Protein AF-D1JEM8-F1 (afdb_monomer_lite)

pLDDT: mean 77.02, std 13.01, range [34.75, 90.19]

Radius of gyration: 20.11 Å; chains: 1; bounding box: 44×54×46 Å

Secondary structure (DSSP, 8-state):
-HHHHHHHHHHHHHHHHHHHHHHHHHHHHHHHHHHHHHHHHH---S-HHHHHHHHHHHHHHHHHHHHHHHTTS--TTHHHHHHHHHHHHHHHHHHHHHHHHHHHHHHHHS-HHHHTTSHHHHHHHHHHHHHHHHHHHHHHGGGS--

Structure (mmCIF, N/CA/C/O backbone):
data_AF-D1JEM8-F1
#
_entry.id   AF-D1JEM8-F1
#
loop_
_atom_site.group_PDB
_atom_site.id
_atom_site.type_symbol
_atom_site.label_atom_id
_atom_site.label_alt_id
_atom_site.label_comp_id
_atom_site.label_asym_id
_atom_site.label_entity_id
_atom_site.label_seq_id
_atom_site.pdbx_PDB_ins_code
_atom_site.Cartn_x
_atom_site.Cartn_y
_atom_site.Cartn_z
_atom_site.occupancy
_atom_site.B_iso_or_equiv
_atom_site.auth_seq_id
_atom_site.auth_comp_id
_atom_site.auth_asym_id
_atom_site.auth_atom_id
_atom_site.pdbx_PDB_model_num
ATOM 1 N N . MET A 1 1 ? -5.626 -35.124 28.563 1.00 51.53 1 MET A N 1
ATOM 2 C CA . MET A 1 1 ? -4.779 -34.719 27.410 1.00 51.53 1 MET A CA 1
ATOM 3 C C . MET A 1 1 ? -5.445 -33.718 26.438 1.00 51.53 1 MET A C 1
ATOM 5 O O . MET A 1 1 ? -4.749 -33.149 25.610 1.00 51.53 1 MET A O 1
ATOM 9 N N . SER A 1 2 ? -6.752 -33.417 26.554 1.00 58.28 2 SER A N 1
ATOM 10 C CA . SER A 1 2 ? -7.506 -32.671 25.521 1.00 58.28 2 SER A CA 1
ATOM 11 C C . SER A 1 2 ? -7.425 -31.130 25.572 1.00 58.28 2 SER A C 1
ATOM 13 O O . SER A 1 2 ? -7.677 -30.473 24.565 1.00 58.28 2 SER A O 1
ATOM 15 N N . ILE A 1 3 ? -7.069 -30.526 26.712 1.00 59.12 3 ILE A N 1
ATOM 16 C CA . ILE A 1 3 ? -7.112 -29.059 26.890 1.00 59.12 3 ILE A CA 1
ATOM 17 C C . ILE A 1 3 ? -5.877 -28.380 26.268 1.00 59.12 3 ILE A C 1
ATOM 19 O O . ILE A 1 3 ? -6.017 -27.397 25.546 1.00 59.12 3 ILE A O 1
ATOM 23 N N . LYS A 1 4 ? -4.674 -28.956 26.433 1.00 50.69 4 LYS A N 1
ATOM 24 C CA . LYS A 1 4 ? -3.439 -28.433 25.812 1.00 50.69 4 LYS A CA 1
ATOM 25 C C . LYS A 1 4 ? -3.491 -28.447 24.278 1.00 50.69 4 LYS A C 1
ATOM 27 O O . LYS A 1 4 ? -2.994 -27.515 23.658 1.00 50.69 4 LYS A O 1
ATOM 32 N N . ALA A 1 5 ? -4.119 -29.454 23.666 1.00 60.22 5 ALA A N 1
ATOM 33 C CA . ALA A 1 5 ? -4.293 -29.515 22.212 1.00 60.22 5 ALA A CA 1
ATOM 34 C C . ALA A 1 5 ? -5.269 -28.440 21.697 1.00 60.22 5 ALA A C 1
ATOM 36 O O . ALA A 1 5 ? -5.022 -27.827 20.660 1.00 60.22 5 ALA A O 1
ATOM 37 N N . LYS A 1 6 ? -6.338 -28.155 22.455 1.00 52.16 6 LYS A N 1
ATOM 38 C CA . LYS A 1 6 ? -7.334 -27.131 22.105 1.00 52.16 6 LYS A CA 1
ATOM 39 C C . LYS A 1 6 ? -6.765 -25.708 22.211 1.00 52.16 6 LYS A C 1
ATOM 41 O O . LYS A 1 6 ? -6.999 -24.904 21.314 1.00 52.16 6 LYS A O 1
ATOM 46 N N . ILE A 1 7 ? -5.957 -25.436 23.242 1.00 60.06 7 ILE A N 1
ATOM 47 C CA . ILE A 1 7 ? -5.259 -24.149 23.432 1.00 60.06 7 ILE A CA 1
ATOM 48 C C . ILE A 1 7 ? -4.144 -23.974 22.384 1.00 60.06 7 ILE A C 1
ATOM 50 O O . ILE A 1 7 ? -4.042 -22.930 21.749 1.00 60.06 7 ILE A O 1
ATOM 54 N N . LYS A 1 8 ? -3.356 -25.021 22.098 1.00 58.22 8 LYS A N 1
ATOM 55 C CA . LYS A 1 8 ? -2.326 -24.974 21.041 1.00 58.22 8 LYS A CA 1
ATOM 56 C C . LYS A 1 8 ? -2.934 -24.749 19.646 1.00 58.22 8 LYS A C 1
ATOM 58 O O . LYS A 1 8 ? -2.338 -24.067 18.815 1.00 58.22 8 LYS A O 1
ATOM 63 N N . GLY A 1 9 ? -4.138 -25.273 19.403 1.00 62.06 9 GLY A N 1
ATOM 64 C CA . GLY A 1 9 ? -4.897 -25.044 18.172 1.00 62.06 9 GLY A CA 1
ATOM 65 C C . GLY A 1 9 ? -5.435 -23.614 18.019 1.00 62.06 9 GLY A C 1
ATOM 66 O O . GLY A 1 9 ? -5.420 -23.087 16.905 1.00 62.06 9 GLY A O 1
ATOM 67 N N . SER A 1 10 ? -5.882 -22.963 19.104 1.00 62.25 10 SER A N 1
ATOM 68 C CA . SER A 1 10 ? -6.341 -21.563 19.050 1.00 62.25 10 SER A CA 1
ATOM 69 C C . SER A 1 10 ? -5.185 -20.590 18.841 1.00 62.25 10 SER A C 1
ATOM 71 O O . SER A 1 10 ? -5.304 -19.677 18.022 1.00 62.25 10 SER A O 1
ATOM 73 N N . GLU A 1 11 ? -4.053 -20.834 19.502 1.00 67.50 11 GLU A N 1
ATOM 74 C CA . GLU A 1 11 ? -2.827 -20.058 19.307 1.00 67.50 11 GLU A CA 1
ATOM 75 C C . GLU A 1 11 ? -2.345 -20.171 17.856 1.00 67.50 11 GLU A C 1
ATOM 77 O O . GLU A 1 11 ? -2.147 -19.154 17.198 1.00 67.50 11 GLU A O 1
ATOM 82 N N . CYS A 1 12 ? -2.272 -21.383 17.291 1.00 67.75 12 CYS A N 1
ATOM 83 C CA . CYS A 1 12 ? -1.838 -21.587 15.902 1.00 67.75 12 CYS A CA 1
ATOM 84 C C . CYS A 1 12 ? -2.703 -20.811 14.886 1.00 67.75 12 CYS A C 1
ATOM 86 O O . CYS A 1 12 ? -2.173 -20.156 13.987 1.00 67.75 12 CYS A O 1
ATOM 88 N N . LYS A 1 13 ? -4.031 -20.782 15.074 1.00 77.50 13 LYS A N 1
ATOM 89 C CA . LYS A 1 13 ? -4.937 -19.965 14.242 1.00 77.50 13 LYS A CA 1
ATOM 90 C C . LYS A 1 13 ? -4.697 -18.462 14.420 1.00 77.50 13 LYS A C 1
ATOM 92 O O . LYS A 1 13 ? -4.784 -17.716 13.445 1.00 77.50 13 LYS A O 1
ATOM 97 N N . ARG A 1 14 ? -4.397 -17.998 15.638 1.00 75.56 14 ARG A N 1
ATOM 98 C CA . ARG A 1 14 ? -4.078 -16.585 15.925 1.00 75.56 14 ARG A CA 1
ATOM 99 C C . ARG A 1 14 ? -2.748 -16.179 15.277 1.00 75.56 14 ARG A C 1
ATOM 101 O O . ARG A 1 14 ? -2.677 -15.117 14.655 1.00 75.56 14 ARG A O 1
ATOM 108 N N . TYR A 1 15 ? -1.734 -17.043 15.342 1.00 76.69 15 TYR A N 1
ATOM 109 C CA . TYR A 1 15 ? -0.454 -16.857 14.653 1.00 76.69 15 TYR A CA 1
A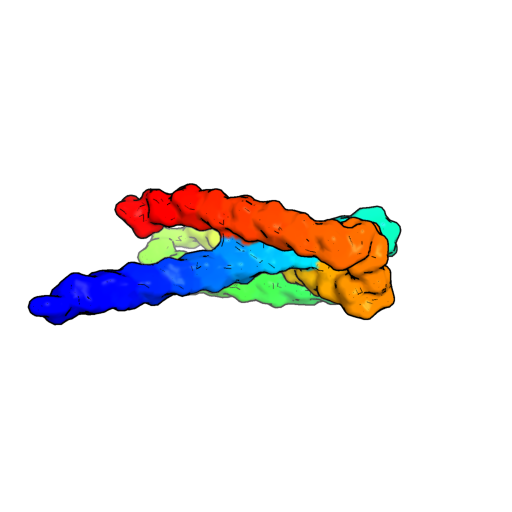TOM 110 C C . TYR A 1 15 ? -0.622 -16.818 13.132 1.00 76.69 15 TYR A C 1
ATOM 112 O O . TYR A 1 15 ? -0.150 -15.870 12.512 1.00 76.69 15 TYR A O 1
ATOM 120 N N . GLN A 1 16 ? -1.361 -17.759 12.534 1.00 81.62 16 GLN A N 1
ATOM 121 C CA . GLN A 1 16 ? -1.626 -17.754 11.088 1.00 81.62 16 GLN A CA 1
ATOM 122 C C . GLN A 1 16 ? -2.319 -16.468 10.628 1.00 81.62 16 GLN A C 1
ATOM 124 O O . GLN A 1 16 ? -1.877 -15.848 9.666 1.00 81.62 16 GLN A O 1
ATOM 129 N N . LYS A 1 17 ? -3.356 -16.015 11.345 1.00 80.69 17 LYS A N 1
ATOM 130 C CA . LYS A 1 17 ? -4.034 -14.744 11.036 1.00 80.69 17 LYS A CA 1
ATOM 131 C C . LYS A 1 17 ? -3.080 -13.552 11.091 1.00 80.69 17 LYS A C 1
ATOM 133 O O . LYS A 1 17 ? -3.151 -12.672 10.244 1.00 80.69 17 LYS A O 1
ATOM 138 N N . THR A 1 18 ? -2.180 -13.541 12.071 1.00 81.06 18 THR A N 1
ATOM 139 C CA . THR A 1 18 ? -1.195 -12.462 12.237 1.00 81.06 18 THR A CA 1
ATOM 140 C C . THR A 1 18 ? -0.153 -12.480 11.127 1.00 81.06 18 THR A C 1
ATOM 142 O O . THR A 1 18 ? 0.193 -11.425 10.607 1.00 81.06 18 THR A O 1
ATOM 145 N N . LEU A 1 19 ? 0.313 -13.667 10.730 1.00 83.56 19 LEU A N 1
ATOM 146 C CA . LEU A 1 19 ? 1.242 -13.821 9.614 1.00 83.56 19 LEU A CA 1
ATOM 147 C C . LEU A 1 19 ? 0.607 -13.362 8.302 1.00 83.56 19 LEU A C 1
ATOM 149 O O . LEU A 1 19 ? 1.202 -12.544 7.613 1.00 83.56 19 LEU A O 1
ATOM 153 N N . ILE A 1 20 ? -0.620 -13.799 8.002 1.00 86.12 20 ILE A N 1
ATOM 154 C CA . ILE A 1 20 ? -1.347 -13.372 6.796 1.00 86.12 20 ILE A CA 1
ATOM 155 C C . ILE A 1 20 ? -1.534 -11.850 6.788 1.00 86.12 20 ILE A C 1
ATOM 157 O O . ILE A 1 20 ? -1.296 -11.213 5.764 1.00 86.12 20 ILE A O 1
ATOM 161 N N . LEU A 1 21 ? -1.907 -11.257 7.927 1.00 84.25 21 LEU A N 1
ATOM 162 C CA . LEU A 1 21 ? -2.067 -9.808 8.051 1.00 84.25 21 LEU A CA 1
ATOM 163 C C . LEU A 1 21 ? -0.739 -9.064 7.837 1.00 84.25 21 LEU A C 1
ATOM 165 O O . LEU A 1 21 ? -0.714 -8.061 7.130 1.00 84.25 21 LEU A O 1
ATOM 169 N N . SER A 1 22 ? 0.359 -9.571 8.406 1.00 86.50 22 SER A N 1
ATOM 170 C CA . SER A 1 22 ? 1.702 -9.000 8.236 1.00 86.50 22 SER A CA 1
ATOM 171 C C . SER A 1 22 ? 2.150 -9.053 6.783 1.00 86.50 22 SER A C 1
ATOM 173 O O . SER A 1 22 ? 2.604 -8.058 6.230 1.00 86.50 22 SER A O 1
ATOM 175 N N . THR A 1 23 ? 1.971 -10.205 6.138 1.00 87.25 23 THR A N 1
ATOM 176 C CA . THR A 1 23 ? 2.318 -10.390 4.732 1.00 87.25 23 THR A CA 1
ATOM 177 C C . THR A 1 23 ? 1.489 -9.471 3.838 1.00 87.25 23 THR A C 1
ATOM 17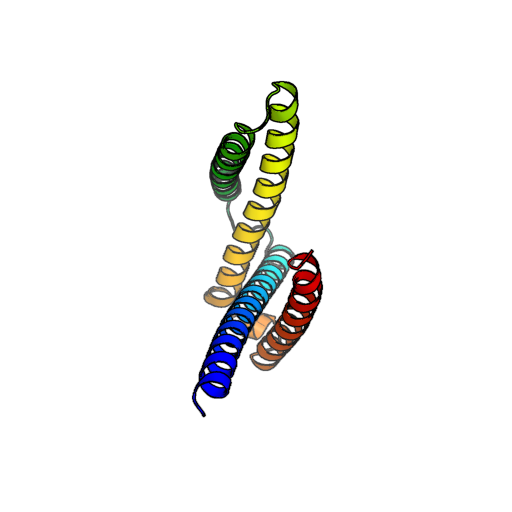9 O O . THR A 1 23 ? 2.053 -8.807 2.974 1.00 87.25 23 THR A O 1
ATOM 182 N N . ALA A 1 24 ? 0.178 -9.358 4.071 1.00 87.62 24 ALA A N 1
ATOM 183 C CA . ALA A 1 24 ? -0.676 -8.435 3.326 1.00 87.62 24 ALA A CA 1
ATOM 184 C C . ALA A 1 24 ? -0.225 -6.972 3.490 1.00 87.62 24 ALA A C 1
ATOM 186 O O . ALA A 1 24 ? -0.145 -6.244 2.502 1.00 87.62 24 ALA A O 1
ATOM 187 N N . LEU A 1 25 ? 0.125 -6.558 4.713 1.00 86.88 25 LEU A N 1
ATOM 188 C CA . LEU A 1 25 ? 0.627 -5.212 4.995 1.00 86.88 25 LEU A CA 1
ATOM 189 C C . LEU A 1 25 ? 1.986 -4.953 4.324 1.00 86.88 25 LEU A C 1
ATOM 191 O O . LEU A 1 25 ? 2.206 -3.873 3.778 1.00 86.88 25 LEU A O 1
ATOM 195 N N . ALA A 1 26 ? 2.864 -5.957 4.309 1.00 88.75 26 ALA A N 1
ATOM 196 C CA . ALA A 1 26 ? 4.168 -5.882 3.665 1.00 88.75 26 ALA A CA 1
ATOM 197 C C . ALA A 1 26 ? 4.033 -5.713 2.149 1.00 88.75 26 ALA A C 1
ATOM 199 O O . ALA A 1 26 ? 4.668 -4.829 1.579 1.00 88.75 26 ALA A O 1
ATOM 200 N N . PHE A 1 27 ? 3.169 -6.503 1.503 1.00 87.88 27 PHE A N 1
ATOM 201 C CA . PHE A 1 27 ? 2.875 -6.336 0.079 1.00 87.88 27 PHE A CA 1
ATOM 202 C C . PHE A 1 27 ? 2.273 -4.964 -0.212 1.00 87.88 27 PHE A C 1
ATOM 204 O O . PHE A 1 27 ? 2.676 -4.310 -1.169 1.00 87.88 27 PHE A O 1
ATOM 211 N N . LEU A 1 28 ? 1.347 -4.500 0.627 1.00 88.38 28 LEU A N 1
ATOM 212 C CA . LEU A 1 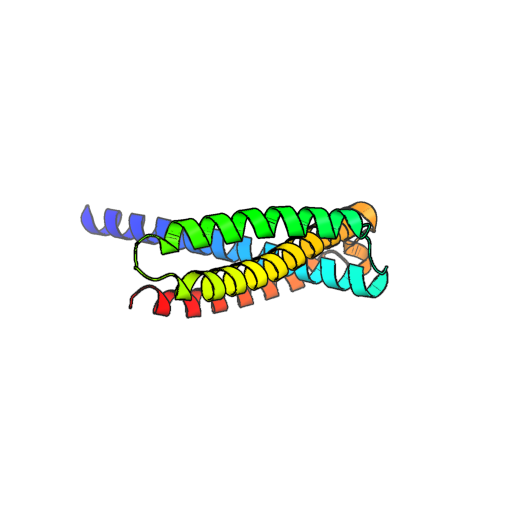28 ? 0.728 -3.189 0.474 1.00 88.38 28 LEU A CA 1
ATOM 213 C C . LEU A 1 28 ? 1.782 -2.071 0.530 1.00 88.38 28 LEU A C 1
ATOM 215 O O . LEU A 1 28 ? 1.834 -1.241 -0.377 1.00 88.38 28 LEU A O 1
ATOM 219 N N . MET A 1 29 ? 2.663 -2.076 1.535 1.00 89.69 29 MET A N 1
ATOM 220 C CA . MET A 1 29 ? 3.765 -1.109 1.635 1.00 89.69 29 MET A CA 1
ATOM 221 C C . MET A 1 29 ? 4.723 -1.191 0.444 1.00 89.69 29 MET A C 1
ATOM 223 O O . MET A 1 29 ? 5.121 -0.155 -0.090 1.00 89.69 29 MET A O 1
ATOM 227 N N . LEU A 1 30 ? 5.048 -2.403 -0.005 1.00 89.56 30 LEU A N 1
ATOM 228 C CA . LEU A 1 30 ? 5.931 -2.629 -1.144 1.00 89.56 30 LEU A CA 1
ATOM 229 C C . LEU A 1 30 ? 5.360 -2.017 -2.436 1.00 89.56 30 LEU A C 1
ATOM 231 O O . LEU A 1 30 ? 6.053 -1.267 -3.120 1.00 89.56 30 LEU A O 1
ATOM 235 N N . TYR A 1 31 ? 4.083 -2.265 -2.745 1.00 88.00 31 TYR A N 1
ATOM 236 C CA . TYR A 1 31 ? 3.438 -1.689 -3.931 1.00 88.00 31 TYR A CA 1
ATOM 237 C C . TYR A 1 31 ? 3.281 -0.169 -3.843 1.00 88.00 31 TYR A C 1
ATOM 239 O O . TYR A 1 31 ? 3.431 0.506 -4.860 1.00 88.00 31 TYR A O 1
ATOM 247 N N . ILE A 1 32 ? 3.038 0.391 -2.651 1.00 89.75 32 ILE A N 1
ATOM 248 C CA . ILE A 1 32 ? 3.053 1.850 -2.459 1.00 89.75 32 ILE A CA 1
ATOM 249 C C . ILE A 1 32 ? 4.442 2.414 -2.775 1.00 89.75 32 ILE A C 1
ATOM 251 O O . ILE A 1 32 ? 4.545 3.410 -3.491 1.00 89.75 32 ILE A O 1
ATOM 255 N N . ALA A 1 33 ? 5.507 1.782 -2.272 1.00 88.56 33 ALA A N 1
ATOM 256 C CA . ALA A 1 33 ? 6.877 2.220 -2.523 1.00 88.56 33 ALA A CA 1
ATOM 257 C C . ALA A 1 33 ? 7.220 2.174 -4.021 1.00 88.56 33 ALA A C 1
ATOM 259 O O . ALA A 1 33 ? 7.781 3.130 -4.556 1.00 88.56 33 ALA A O 1
ATOM 260 N N . PHE A 1 34 ? 6.811 1.119 -4.728 1.00 85.38 34 PHE A N 1
ATOM 261 C CA . PHE A 1 34 ? 6.963 1.043 -6.183 1.00 85.38 34 PHE A CA 1
ATOM 262 C C . PHE A 1 34 ? 6.136 2.090 -6.927 1.00 85.38 34 PHE A C 1
ATOM 264 O O . PHE A 1 34 ? 6.638 2.700 -7.869 1.00 85.38 34 PHE A O 1
ATOM 271 N N . GLY A 1 35 ? 4.911 2.360 -6.478 1.00 84.62 35 GLY A N 1
ATOM 272 C CA . GLY A 1 35 ? 4.086 3.435 -7.023 1.00 84.62 35 GLY A CA 1
ATOM 273 C C . GLY A 1 35 ? 4.724 4.811 -6.884 1.00 84.62 35 GLY A C 1
ATOM 274 O O . GLY A 1 35 ? 4.692 5.599 -7.823 1.00 84.62 35 GLY A O 1
ATOM 275 N N . LEU A 1 36 ? 5.350 5.079 -5.738 1.00 85.06 36 LEU A N 1
ATOM 276 C CA . LEU A 1 36 ? 6.103 6.308 -5.478 1.00 85.06 36 LEU A CA 1
ATOM 277 C C . LEU A 1 36 ? 7.341 6.431 -6.373 1.00 85.06 36 LEU A C 1
ATOM 279 O O . LEU A 1 36 ? 7.601 7.508 -6.907 1.00 85.06 36 LEU A O 1
ATOM 283 N N . ILE A 1 37 ? 8.088 5.339 -6.562 1.00 82.62 37 ILE A N 1
ATOM 284 C CA . ILE A 1 37 ? 9.242 5.309 -7.474 1.00 82.62 37 ILE A CA 1
ATOM 285 C C . ILE A 1 37 ? 8.792 5.605 -8.906 1.00 82.62 37 ILE A C 1
ATOM 287 O O . ILE A 1 37 ? 9.419 6.425 -9.576 1.00 82.62 37 ILE A O 1
ATOM 291 N N . PHE A 1 38 ? 7.689 4.996 -9.349 1.00 80.81 38 PHE A N 1
ATOM 292 C CA . PHE A 1 38 ? 7.105 5.270 -10.660 1.00 80.81 38 PHE A CA 1
ATOM 293 C C . PHE A 1 38 ? 6.713 6.748 -10.796 1.00 80.81 38 PHE A C 1
ATOM 295 O O . PHE A 1 38 ? 7.079 7.397 -11.771 1.00 80.81 38 PHE A O 1
ATOM 302 N N . PHE A 1 39 ? 6.033 7.304 -9.788 1.00 80.06 39 PHE A N 1
ATOM 303 C CA . PHE A 1 39 ? 5.611 8.708 -9.785 1.00 80.06 39 PHE A CA 1
ATOM 304 C C . PHE A 1 39 ? 6.797 9.680 -9.864 1.00 80.06 39 PHE A C 1
ATOM 306 O O . PHE A 1 39 ? 6.715 10.725 -10.506 1.00 80.06 39 PHE A O 1
ATOM 313 N N . SER A 1 40 ? 7.907 9.323 -9.214 1.00 78.19 40 SER A N 1
ATOM 314 C CA . SER A 1 40 ? 9.143 10.109 -9.203 1.00 78.19 40 SER A CA 1
ATOM 315 C C . SER A 1 40 ? 9.901 10.049 -10.536 1.00 78.19 40 SER A C 1
ATOM 317 O O . SER A 1 40 ? 10.505 11.039 -10.941 1.00 78.19 40 SER A O 1
ATOM 319 N N . LYS A 1 41 ? 9.870 8.903 -11.233 1.00 73.94 41 LYS A N 1
ATOM 320 C CA . LYS A 1 41 ? 10.633 8.681 -12.474 1.00 73.94 41 LYS A CA 1
ATOM 321 C C . LYS A 1 41 ? 9.876 9.040 -13.751 1.00 73.94 41 LYS A C 1
ATOM 323 O O . LYS A 1 41 ? 10.430 9.722 -14.605 1.00 73.94 41 LYS A O 1
ATOM 328 N N . GLU A 1 42 ? 8.636 8.582 -13.886 1.00 68.50 42 GLU A N 1
ATOM 329 C CA . GLU A 1 42 ? 7.846 8.705 -15.121 1.00 68.50 42 GLU A CA 1
ATOM 330 C C . GLU A 1 42 ? 6.848 9.879 -15.082 1.00 68.50 42 GLU A C 1
ATOM 332 O O . GLU A 1 42 ? 6.194 10.181 -16.081 1.00 68.50 42 GLU A O 1
ATOM 337 N N . GLY A 1 43 ? 6.695 10.546 -13.932 1.00 67.44 43 GLY A N 1
ATOM 338 C CA . GLY A 1 43 ? 5.633 11.525 -13.704 1.00 67.44 43 GLY A CA 1
ATOM 339 C C . GLY A 1 43 ? 4.298 10.852 -13.377 1.00 67.44 43 GLY A C 1
ATOM 340 O O . GLY A 1 43 ? 4.270 9.776 -12.792 1.00 67.44 43 GLY A O 1
ATOM 341 N N . ASN A 1 44 ? 3.166 11.488 -13.700 1.00 65.19 44 ASN A N 1
ATOM 342 C CA . ASN A 1 44 ? 1.844 11.005 -13.285 1.00 65.19 44 ASN A CA 1
ATOM 343 C C . ASN A 1 44 ? 1.275 9.958 -14.283 1.00 65.19 44 ASN A C 1
ATOM 345 O O . ASN A 1 44 ? 0.780 10.357 -15.340 1.00 65.19 44 ASN A O 1
ATOM 349 N N . PRO A 1 45 ? 1.301 8.634 -13.988 1.00 65.19 45 PRO A N 1
ATOM 350 C CA . PRO A 1 45 ? 0.829 7.583 -14.909 1.00 65.19 45 PRO A CA 1
ATOM 351 C C . PRO A 1 45 ? -0.666 7.600 -15.178 1.00 65.19 45 PRO A C 1
ATOM 353 O O . PRO A 1 45 ? -1.126 6.954 -16.127 1.00 65.19 45 PRO A O 1
ATOM 356 N N . ILE A 1 46 ? -1.421 8.186 -14.251 1.00 68.88 46 ILE A N 1
ATOM 357 C CA . ILE A 1 46 ? -2.867 8.073 -14.185 1.00 68.88 46 ILE A CA 1
ATOM 358 C C . ILE A 1 46 ? -3.433 9.444 -14.550 1.00 68.88 46 ILE A C 1
ATOM 360 O O . ILE A 1 46 ? -3.081 10.439 -13.912 1.00 68.88 46 ILE A O 1
ATOM 364 N N . PRO A 1 47 ? -4.320 9.526 -15.556 1.00 79.50 47 PRO A N 1
ATOM 365 C CA . PRO A 1 47 ? -4.919 10.797 -15.922 1.00 79.50 47 PRO A CA 1
ATOM 366 C C . PRO A 1 47 ? -5.675 11.375 -14.721 1.00 79.50 47 PRO A C 1
ATOM 368 O O . PRO A 1 47 ? -6.460 10.674 -14.079 1.00 79.50 47 PRO A O 1
ATOM 371 N N . GLY A 1 48 ? -5.465 12.663 -14.438 1.00 78.44 48 GLY A N 1
ATOM 372 C CA . GLY A 1 48 ? -6.061 13.368 -13.294 1.00 78.44 48 GLY A CA 1
ATOM 373 C C . GLY A 1 48 ? -7.564 13.117 -13.067 1.00 78.44 48 GLY A C 1
ATOM 374 O O . GLY A 1 48 ? -7.952 12.913 -11.915 1.00 78.44 48 GLY A O 1
ATOM 375 N N . PRO A 1 49 ? -8.413 13.033 -14.113 1.00 86.19 49 PRO A N 1
ATOM 376 C CA . PRO A 1 49 ? -9.830 12.703 -13.952 1.00 86.19 49 PRO A CA 1
ATOM 377 C C . PRO A 1 49 ? -10.092 11.367 -13.241 1.00 86.19 49 PRO A C 1
ATOM 379 O O . PRO A 1 49 ? -11.019 11.276 -12.441 1.00 86.19 49 PRO A O 1
ATOM 382 N N . TYR A 1 50 ? -9.262 10.343 -13.466 1.00 82.69 50 TYR A N 1
ATOM 383 C CA . TYR A 1 50 ? -9.405 9.051 -12.786 1.00 82.69 50 TYR A CA 1
ATOM 384 C C . TYR A 1 50 ? -9.019 9.137 -11.310 1.00 82.69 50 TYR A C 1
ATOM 386 O O . TYR A 1 50 ? -9.670 8.521 -10.471 1.00 82.69 50 TYR A O 1
ATOM 394 N N . ILE A 1 51 ? -8.004 9.937 -10.973 1.00 83.62 51 ILE A N 1
ATOM 395 C CA . ILE A 1 51 ? -7.611 10.182 -9.577 1.00 83.62 51 ILE A CA 1
ATOM 396 C C . ILE A 1 51 ? -8.758 10.871 -8.829 1.00 83.62 51 ILE A C 1
ATOM 398 O O . ILE A 1 51 ? -9.106 10.459 -7.724 1.00 83.62 51 ILE A O 1
ATOM 402 N N . LEU A 1 52 ? -9.391 11.870 -9.454 1.00 85.44 52 LEU A N 1
ATOM 403 C CA . LEU A 1 52 ? -10.553 12.566 -8.895 1.00 85.44 52 LEU A CA 1
ATOM 404 C C . LEU A 1 52 ? -11.778 11.652 -8.762 1.00 85.44 52 LEU A C 1
ATOM 406 O O . LEU A 1 52 ? -12.503 11.752 -7.775 1.00 85.44 52 LEU A O 1
ATOM 410 N N . LEU A 1 53 ? -11.992 10.735 -9.710 1.00 88.06 53 LEU A N 1
ATOM 411 C CA . LEU A 1 53 ? -13.062 9.739 -9.627 1.00 88.06 53 LEU A CA 1
ATOM 412 C C . LEU A 1 53 ? -12.850 8.796 -8.432 1.00 88.06 53 LEU A C 1
ATOM 414 O O . LEU A 1 53 ? -13.761 8.601 -7.628 1.00 88.06 53 LEU A O 1
ATOM 418 N N . ILE A 1 54 ? -11.640 8.245 -8.285 1.00 87.31 54 ILE A N 1
ATOM 419 C CA . ILE A 1 54 ? -11.283 7.378 -7.150 1.00 87.31 54 ILE A CA 1
ATOM 420 C C . ILE A 1 54 ? -11.441 8.155 -5.842 1.00 87.31 54 ILE A C 1
ATOM 422 O O . ILE A 1 54 ? -12.004 7.625 -4.881 1.00 87.31 54 ILE A O 1
ATOM 426 N N . PHE A 1 55 ? -11.008 9.416 -5.819 1.00 87.38 55 PHE A N 1
ATOM 427 C CA . PHE A 1 55 ? -11.191 10.298 -4.675 1.00 87.38 55 PHE A CA 1
ATOM 428 C C . PHE A 1 55 ? -12.657 10.469 -4.295 1.00 87.38 55 PHE A C 1
ATOM 430 O O . PHE A 1 55 ? -13.009 10.250 -3.138 1.00 87.38 55 PHE A O 1
ATOM 437 N N . ALA A 1 56 ? -13.518 10.798 -5.257 1.00 89.38 56 ALA A N 1
ATOM 438 C CA . ALA A 1 56 ? -14.942 10.997 -5.020 1.00 89.38 56 ALA A CA 1
ATOM 439 C C . ALA A 1 56 ? -15.614 9.730 -4.468 1.00 89.38 56 ALA A C 1
ATOM 441 O O . ALA A 1 56 ? -16.362 9.808 -3.495 1.00 89.38 56 ALA A O 1
ATOM 442 N N . ILE A 1 57 ? -15.303 8.558 -5.032 1.00 90.19 57 ILE A N 1
ATOM 443 C CA . ILE A 1 57 ? -15.856 7.276 -4.571 1.00 90.19 57 ILE A CA 1
ATOM 444 C C . ILE A 1 57 ? -15.426 6.991 -3.127 1.00 90.19 57 ILE A C 1
ATOM 446 O O . ILE A 1 57 ? -16.271 6.711 -2.276 1.00 90.19 57 ILE A O 1
ATOM 450 N N . ASN A 1 58 ? -14.127 7.104 -2.827 1.00 87.81 58 ASN A N 1
ATOM 451 C CA . ASN A 1 58 ? -13.618 6.890 -1.470 1.00 87.81 58 ASN A CA 1
ATOM 452 C C . ASN A 1 58 ? -14.215 7.902 -0.491 1.00 87.81 58 ASN A C 1
ATOM 454 O O . ASN A 1 58 ? -14.646 7.529 0.597 1.00 87.81 58 ASN A O 1
ATOM 458 N N . PHE A 1 59 ? -14.290 9.170 -0.888 1.00 86.69 59 PHE A N 1
ATOM 459 C CA . PHE A 1 59 ? -14.864 10.231 -0.076 1.00 86.69 59 PHE A CA 1
ATOM 460 C C . PHE A 1 59 ? -16.317 9.944 0.302 1.00 86.69 59 PHE A C 1
ATOM 462 O O . PHE A 1 59 ? -16.643 9.989 1.486 1.00 86.69 59 PHE A O 1
ATOM 469 N N . ILE A 1 60 ? -17.162 9.557 -0.658 1.00 87.62 60 ILE A N 1
ATOM 470 C CA . ILE A 1 60 ? -18.561 9.196 -0.386 1.00 87.62 60 ILE A CA 1
ATOM 471 C C . ILE A 1 60 ? -18.633 8.007 0.580 1.00 87.62 60 ILE A C 1
ATOM 473 O O . ILE A 1 60 ? -19.366 8.069 1.565 1.00 87.62 60 ILE A O 1
ATOM 477 N N . ILE A 1 61 ? -17.843 6.951 0.357 1.00 86.62 61 ILE A N 1
ATOM 478 C CA . ILE A 1 61 ? -17.838 5.761 1.224 1.00 86.62 61 ILE A CA 1
ATOM 479 C C . ILE A 1 61 ? -17.444 6.129 2.659 1.00 86.62 61 ILE A C 1
ATOM 481 O O . ILE A 1 61 ? -18.133 5.745 3.606 1.00 86.62 61 ILE A O 1
ATOM 485 N N . PHE A 1 62 ? -16.355 6.882 2.840 1.00 82.38 62 PHE A N 1
ATOM 486 C CA . PHE A 1 62 ? -15.875 7.244 4.171 1.00 82.38 62 PHE A CA 1
ATOM 487 C C . PHE A 1 62 ? -16.814 8.211 4.879 1.00 82.38 62 PHE A C 1
ATOM 489 O O . PHE A 1 62 ? -17.084 8.008 6.060 1.00 82.38 62 PHE A O 1
ATOM 496 N N . VAL A 1 63 ? -17.344 9.217 4.183 1.00 82.50 63 VAL A N 1
ATOM 497 C CA . VAL A 1 63 ? -18.317 10.152 4.761 1.00 82.50 63 VAL A CA 1
ATOM 498 C C . VAL A 1 63 ? -19.575 9.408 5.207 1.00 82.50 63 VAL A C 1
ATOM 500 O O . VAL A 1 63 ? -19.960 9.543 6.366 1.00 82.50 63 VAL A O 1
ATOM 503 N N . VAL A 1 64 ? -20.145 8.540 4.363 1.00 82.31 64 VAL A N 1
ATOM 504 C CA . VAL A 1 64 ? -21.332 7.736 4.711 1.00 82.31 64 VAL A CA 1
ATOM 505 C C . VAL A 1 64 ? -21.052 6.801 5.892 1.00 82.31 64 VAL A C 1
ATOM 507 O O . VAL A 1 64 ? -21.875 6.675 6.801 1.00 82.31 64 VAL A O 1
ATOM 510 N N . PHE A 1 65 ? -19.881 6.162 5.930 1.00 78.44 65 PHE A N 1
ATOM 511 C CA . PHE A 1 65 ? -19.512 5.258 7.021 1.00 78.44 65 PHE A CA 1
ATOM 512 C C . PHE A 1 65 ? -19.326 5.991 8.358 1.00 78.44 65 PHE A C 1
ATOM 514 O O . PHE A 1 65 ? -19.791 5.527 9.403 1.00 78.44 65 PHE A O 1
ATOM 521 N N . TYR A 1 66 ? -18.663 7.148 8.334 1.00 72.69 66 TYR A N 1
ATOM 522 C CA . TYR A 1 66 ? -18.444 7.980 9.515 1.00 72.69 66 TYR A CA 1
ATOM 523 C C . TYR A 1 66 ? -19.734 8.642 10.010 1.00 72.69 66 TYR A C 1
ATOM 525 O O . TYR A 1 66 ? -19.948 8.734 11.220 1.00 72.69 66 TYR A O 1
ATOM 533 N N . GLU A 1 67 ? -20.626 9.037 9.104 1.00 70.06 67 GLU A N 1
ATOM 534 C CA . GLU A 1 67 ? -21.960 9.528 9.448 1.00 70.06 67 GLU A CA 1
ATOM 535 C C . GLU A 1 67 ? -22.816 8.415 10.076 1.00 70.06 67 GLU A C 1
ATOM 537 O O . GLU A 1 67 ? -23.430 8.619 11.123 1.00 70.06 67 GLU A O 1
ATOM 542 N N . SER A 1 68 ? -22.783 7.198 9.519 1.00 67.88 68 SER A N 1
ATOM 543 C CA . SER A 1 68 ? -23.522 6.049 10.061 1.00 67.88 68 SER A CA 1
ATOM 544 C C . SER A 1 68 ? -23.058 5.637 11.462 1.00 67.88 68 SER A C 1
ATOM 546 O O . SER A 1 68 ? -23.877 5.155 12.242 1.00 67.88 68 SER A O 1
ATOM 548 N N . ARG A 1 69 ? -21.774 5.818 11.800 1.00 63.50 69 ARG A N 1
ATOM 549 C CA . ARG A 1 69 ? -21.239 5.549 13.149 1.00 63.50 69 ARG A CA 1
ATOM 550 C C . ARG A 1 69 ? -21.446 6.701 14.139 1.00 63.50 69 ARG A C 1
ATOM 552 O O . ARG A 1 69 ? -21.341 6.484 15.341 1.00 63.50 69 ARG A O 1
ATOM 559 N N . GLY A 1 70 ? -21.742 7.909 13.657 1.00 57.72 70 GLY A N 1
ATOM 560 C CA . GLY A 1 70 ? -22.009 9.089 14.488 1.00 57.72 70 GLY A CA 1
ATOM 561 C C . GLY A 1 70 ? -23.428 9.153 15.066 1.00 57.72 70 GLY A C 1
ATOM 562 O O . GLY A 1 70 ? -23.648 9.849 16.053 1.00 57.72 70 GLY A O 1
ATOM 563 N N . LYS A 1 71 ? -24.385 8.393 14.513 1.00 52.28 71 LYS A N 1
ATOM 564 C CA . LYS A 1 71 ? -25.804 8.407 14.933 1.00 52.28 71 LYS A CA 1
ATOM 565 C C . LYS A 1 71 ? -26.065 7.891 16.356 1.00 52.28 71 LYS A C 1
ATOM 567 O O . LYS A 1 71 ? -27.172 8.051 16.855 1.00 52.28 71 LYS A O 1
ATOM 572 N N . GLU A 1 72 ? -25.066 7.316 17.025 1.00 53.53 72 GLU A N 1
ATOM 573 C CA . GLU A 1 72 ? -25.191 6.815 18.401 1.00 53.53 72 GLU A CA 1
ATOM 574 C C . GLU A 1 72 ? -24.877 7.880 19.475 1.00 53.53 72 GLU A C 1
ATOM 576 O O . GLU A 1 72 ? -25.187 7.681 20.649 1.00 53.53 72 GLU A O 1
ATOM 581 N N . LYS A 1 73 ? -24.302 9.041 19.111 1.00 45.88 73 LYS A N 1
ATOM 582 C CA . LYS A 1 73 ? -24.045 10.139 20.062 1.00 45.88 73 LYS A CA 1
ATOM 583 C C . LYS A 1 73 ? -24.530 11.481 19.516 1.00 45.88 73 LYS A C 1
ATOM 585 O O . LYS A 1 73 ? -23.985 12.043 18.578 1.00 45.88 73 LYS A O 1
ATOM 590 N N . SER A 1 74 ? -25.586 11.982 20.150 1.00 46.34 74 SER A N 1
ATOM 591 C CA . SER A 1 74 ? -26.215 13.285 19.931 1.00 46.34 74 SER A CA 1
ATOM 592 C C . SER A 1 74 ? -25.207 14.444 19.888 1.00 46.34 74 SER A C 1
ATOM 594 O O . SER A 1 74 ? -24.611 14.762 20.917 1.00 46.34 74 SER A O 1
ATOM 596 N N . LYS A 1 75 ? -25.056 15.094 18.723 1.00 48.56 75 LYS A N 1
ATOM 597 C CA . LYS A 1 75 ? -25.168 16.556 18.510 1.00 48.56 75 LYS A CA 1
ATOM 598 C C . LYS A 1 75 ? -24.630 16.965 17.136 1.00 48.56 75 LYS A C 1
ATOM 600 O O . LYS A 1 75 ? -23.530 16.622 16.728 1.00 48.56 75 LYS A O 1
ATOM 605 N N . GLU A 1 76 ? -25.388 17.837 16.489 1.00 53.47 76 GLU A N 1
ATOM 606 C CA . GLU A 1 76 ? -25.158 18.526 15.210 1.00 53.47 76 GLU A CA 1
ATOM 607 C C . GLU A 1 76 ? -23.728 19.085 14.990 1.00 53.47 76 GLU A C 1
ATOM 609 O O . GLU A 1 76 ? -23.273 19.203 13.853 1.00 53.47 76 GLU A O 1
ATOM 614 N N . LYS A 1 77 ? -22.980 19.348 16.075 1.00 51.09 77 LYS A N 1
ATOM 615 C CA . LYS A 1 77 ? -21.575 19.803 16.076 1.00 51.09 77 LYS A CA 1
ATOM 616 C C . LYS A 1 77 ? -20.550 18.732 15.670 1.00 51.09 77 LYS A C 1
ATOM 618 O O . LYS A 1 77 ? -19.450 19.092 15.253 1.00 51.09 77 LYS A O 1
ATOM 623 N N . ASP A 1 78 ? -20.887 17.446 15.757 1.00 58.53 78 ASP A N 1
ATOM 624 C CA . ASP A 1 78 ? -19.969 16.349 15.418 1.00 58.53 78 ASP A CA 1
ATOM 625 C C . ASP A 1 78 ? -19.914 16.040 13.913 1.00 58.53 78 ASP A C 1
ATOM 627 O O . ASP A 1 78 ? -18.952 15.424 13.451 1.00 58.53 78 ASP A O 1
ATOM 631 N N . ASN A 1 79 ? -20.870 16.540 13.119 1.00 63.78 79 ASN A N 1
ATOM 632 C CA . ASN A 1 79 ? -20.915 16.310 11.671 1.00 63.78 79 ASN A CA 1
ATOM 633 C C . ASN A 1 79 ? -19.687 16.882 10.950 1.00 63.78 79 ASN A C 1
ATOM 635 O O . ASN A 1 79 ? -19.069 16.190 10.145 1.00 63.78 79 ASN A O 1
ATOM 639 N N . PHE A 1 80 ? -19.259 18.102 11.296 1.00 70.44 80 PHE A N 1
ATOM 640 C CA . PHE A 1 80 ? -18.064 18.723 10.706 1.00 70.44 80 PHE A CA 1
ATOM 641 C C . PHE A 1 80 ? -16.780 17.957 11.046 1.00 70.44 80 PHE A C 1
ATOM 643 O O . PHE A 1 80 ? -15.916 17.753 10.195 1.00 70.44 80 PHE A O 1
ATOM 650 N N . LYS A 1 81 ? -16.663 17.480 12.290 1.00 71.81 81 LYS A N 1
ATOM 651 C CA . LYS A 1 81 ? -15.516 16.680 12.740 1.00 71.81 81 LYS A CA 1
ATOM 652 C C . LYS A 1 81 ? -15.485 15.312 12.053 1.00 71.81 81 LYS A C 1
ATOM 654 O O . LYS A 1 81 ? -14.406 14.809 11.742 1.00 71.81 81 LYS A O 1
ATOM 659 N N . SER A 1 82 ? -16.657 14.733 11.806 1.00 72.31 82 SER A N 1
ATOM 660 C CA . SER A 1 82 ? -16.833 13.486 11.061 1.00 72.31 82 SER A CA 1
ATOM 661 C C . SER A 1 82 ? -16.455 13.651 9.583 1.00 72.31 82 SER A C 1
ATOM 663 O O . SER A 1 82 ? -15.669 12.865 9.058 1.00 72.31 82 SER A O 1
ATOM 665 N N . LEU A 1 83 ? -16.902 14.741 8.949 1.00 79.25 83 LEU A N 1
ATOM 666 C CA . LEU A 1 83 ? -16.558 15.119 7.572 1.00 79.25 83 LEU A CA 1
ATOM 667 C C . LEU A 1 83 ? -15.053 15.317 7.380 1.00 79.25 83 LEU A C 1
ATOM 669 O O . LEU A 1 83 ? -14.485 14.783 6.434 1.00 79.25 83 LEU A O 1
ATOM 673 N N . ILE A 1 84 ? -14.385 16.029 8.292 1.00 83.19 84 ILE A N 1
ATOM 674 C CA . ILE A 1 84 ? -12.932 16.261 8.221 1.00 83.19 84 ILE A CA 1
ATOM 675 C C . ILE A 1 84 ? -12.153 14.948 8.356 1.00 83.19 84 ILE A C 1
ATOM 677 O O . ILE A 1 84 ? -11.189 14.720 7.623 1.00 83.19 84 ILE A O 1
ATOM 681 N N . LYS A 1 85 ? -12.583 14.053 9.255 1.00 78.38 85 LYS A N 1
ATOM 682 C CA . LYS A 1 85 ? -11.986 12.716 9.383 1.00 78.38 85 LYS A CA 1
ATOM 683 C C . LYS A 1 85 ? -12.211 11.875 8.127 1.00 78.38 85 LYS A C 1
ATOM 685 O O . LYS A 1 85 ? -11.267 11.244 7.660 1.00 78.38 85 LYS A O 1
ATOM 690 N N . GLY A 1 86 ? -13.421 11.904 7.569 1.00 81.88 86 GLY A N 1
ATOM 691 C CA . GLY A 1 86 ? -13.756 11.223 6.318 1.00 81.88 86 GLY A CA 1
ATOM 692 C C . GLY A 1 86 ? -12.941 11.748 5.137 1.00 81.88 86 GLY A C 1
ATOM 693 O O . GLY A 1 86 ? -12.399 10.954 4.376 1.00 81.88 86 GLY A O 1
ATOM 694 N N . LEU A 1 87 ? -12.767 13.069 5.038 1.00 85.56 87 LEU A N 1
ATOM 695 C CA . LEU A 1 87 ? -11.947 13.716 4.015 1.00 85.56 87 LEU A CA 1
ATOM 696 C C . LEU A 1 87 ? -10.484 13.286 4.113 1.00 85.56 87 LEU A C 1
ATOM 698 O O . LEU A 1 87 ? -9.906 12.849 3.123 1.00 85.56 87 LEU A O 1
ATOM 702 N N . PHE A 1 88 ? -9.892 13.370 5.305 1.00 87.19 88 PHE A N 1
ATOM 703 C CA . PHE A 1 88 ? -8.501 12.973 5.513 1.00 87.19 88 PHE A CA 1
ATOM 704 C C . PHE A 1 88 ? -8.277 11.497 5.163 1.00 87.19 88 PHE A C 1
ATOM 706 O O . PHE A 1 88 ? -7.318 11.153 4.470 1.00 87.19 88 PHE A O 1
ATOM 713 N N . LEU A 1 89 ? -9.199 10.627 5.586 1.00 86.44 89 LEU A N 1
ATOM 714 C CA . LEU A 1 89 ? -9.116 9.200 5.298 1.00 86.44 89 LEU A CA 1
ATOM 715 C C . LEU A 1 89 ? -9.314 8.907 3.805 1.00 86.44 89 LEU A C 1
ATOM 717 O O . LEU A 1 89 ? -8.611 8.063 3.259 1.00 86.44 89 LEU A O 1
ATOM 721 N N . ALA A 1 90 ? -10.192 9.649 3.126 1.00 87.44 90 ALA A N 1
ATOM 722 C CA . ALA A 1 90 ? -10.394 9.547 1.686 1.00 87.44 90 ALA A CA 1
ATOM 723 C C . ALA A 1 90 ? -9.166 9.995 0.887 1.00 87.44 90 ALA A C 1
ATOM 725 O O . ALA A 1 90 ? -8.797 9.314 -0.069 1.00 87.44 90 ALA A O 1
ATOM 726 N N . ILE A 1 91 ? -8.500 11.086 1.285 1.00 88.38 91 ILE A N 1
ATOM 727 C CA . ILE A 1 91 ? -7.241 11.528 0.662 1.00 88.38 91 ILE A CA 1
ATOM 728 C C . ILE A 1 91 ? -6.183 10.434 0.823 1.00 88.38 91 ILE A C 1
ATOM 730 O O . ILE A 1 91 ? -5.562 10.029 -0.158 1.00 88.38 91 ILE A O 1
ATOM 734 N N . CYS A 1 92 ? -6.019 9.918 2.044 1.00 89.50 92 CYS A N 1
ATOM 735 C CA . CYS A 1 92 ? -5.044 8.874 2.340 1.00 89.50 92 CYS A CA 1
ATOM 736 C C . CYS A 1 92 ? -5.326 7.591 1.541 1.00 89.50 92 CYS A C 1
ATOM 738 O O . CYS A 1 92 ? -4.444 7.089 0.848 1.00 89.50 92 CYS A O 1
ATOM 740 N N . ALA A 1 93 ? -6.572 7.114 1.546 1.00 88.81 93 ALA A N 1
ATOM 741 C CA . ALA A 1 93 ? -6.982 5.925 0.807 1.00 88.81 93 ALA A CA 1
ATOM 742 C C . ALA A 1 93 ? -6.818 6.092 -0.708 1.00 88.81 93 ALA A C 1
ATOM 744 O O . ALA A 1 93 ? -6.340 5.182 -1.381 1.00 88.81 93 ALA A O 1
ATOM 745 N N . THR A 1 94 ? -7.166 7.260 -1.247 1.00 89.19 94 THR A N 1
ATOM 746 C CA . THR A 1 94 ? -7.003 7.550 -2.677 1.00 89.19 94 THR A CA 1
ATOM 747 C C . THR A 1 94 ? -5.538 7.550 -3.064 1.00 89.19 94 THR A C 1
ATOM 749 O O . THR A 1 94 ? -5.170 6.908 -4.043 1.00 89.19 94 THR A O 1
ATOM 752 N N . PHE A 1 95 ? -4.695 8.218 -2.277 1.00 88.94 95 PHE A N 1
ATOM 753 C CA . PHE A 1 95 ? -3.255 8.220 -2.492 1.00 88.94 95 PHE A CA 1
ATOM 754 C C . PHE A 1 95 ? -2.687 6.798 -2.462 1.00 88.94 95 PHE A C 1
ATOM 756 O O . PHE A 1 95 ? -1.962 6.407 -3.374 1.00 88.94 95 PHE A O 1
ATOM 763 N N . THR A 1 96 ? -3.080 5.991 -1.474 1.00 90.19 96 THR A N 1
ATOM 764 C CA . THR A 1 96 ? -2.688 4.582 -1.384 1.00 90.19 96 THR A CA 1
ATOM 765 C C . THR A 1 96 ? -3.145 3.774 -2.599 1.00 90.19 96 THR A C 1
ATOM 767 O O . THR A 1 96 ? -2.337 3.046 -3.168 1.00 90.19 96 THR A O 1
ATOM 770 N N . LEU A 1 97 ? -4.398 3.905 -3.039 1.00 88.75 97 LEU A N 1
ATOM 771 C CA . LEU A 1 97 ? -4.913 3.180 -4.207 1.00 88.75 97 LEU A CA 1
ATOM 772 C C . LEU A 1 97 ? -4.190 3.581 -5.492 1.00 88.75 97 LEU A C 1
ATOM 774 O O . LEU A 1 97 ? -3.770 2.716 -6.256 1.00 88.75 97 LEU A O 1
ATOM 778 N N . VAL A 1 98 ? -4.007 4.880 -5.713 1.00 89.06 98 VAL A N 1
ATOM 7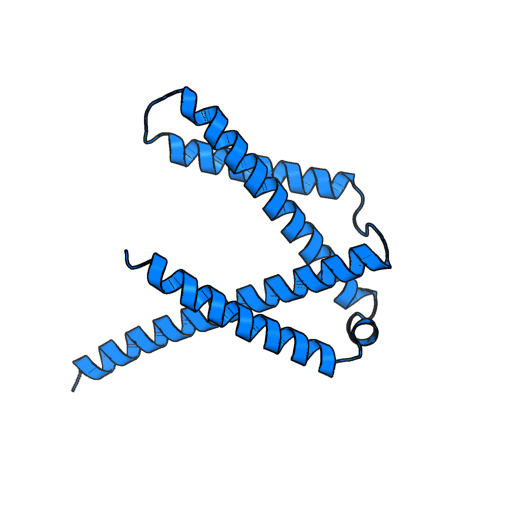79 C CA . VAL A 1 98 ? -3.279 5.420 -6.868 1.00 89.06 98 VAL A CA 1
ATOM 780 C C . VAL A 1 98 ? -1.831 4.933 -6.862 1.00 89.06 98 VAL A C 1
ATOM 782 O O . VAL A 1 98 ? -1.336 4.495 -7.903 1.00 89.06 98 VAL A O 1
ATOM 785 N N . ALA A 1 99 ? -1.169 4.932 -5.702 1.00 89.38 99 ALA A N 1
ATOM 786 C CA . ALA A 1 99 ? 0.181 4.403 -5.551 1.00 89.38 99 ALA A CA 1
ATOM 787 C C . ALA A 1 99 ? 0.233 2.895 -5.840 1.00 89.38 99 ALA A C 1
ATOM 789 O O . ALA A 1 99 ? 1.082 2.461 -6.609 1.00 89.38 99 ALA A O 1
ATOM 790 N N . ILE A 1 100 ? -0.703 2.097 -5.320 1.00 89.44 100 ILE A N 1
ATOM 791 C CA . ILE A 1 100 ? -0.754 0.652 -5.593 1.00 89.44 100 ILE A CA 1
ATOM 792 C C . ILE A 1 100 ? -0.965 0.384 -7.086 1.00 89.44 100 ILE A C 1
ATOM 794 O O . ILE A 1 100 ? -0.222 -0.402 -7.668 1.00 89.44 100 ILE A O 1
ATOM 798 N N . ILE A 1 101 ? -1.930 1.052 -7.727 1.00 88.06 101 ILE A N 1
ATOM 799 C CA . ILE A 1 101 ? -2.195 0.896 -9.168 1.00 88.06 101 ILE A CA 1
ATOM 800 C C . ILE A 1 101 ? -0.944 1.260 -9.977 1.00 88.06 101 ILE A C 1
ATOM 802 O O . ILE A 1 101 ? -0.572 0.540 -10.903 1.00 88.06 101 ILE A O 1
ATOM 806 N N . SER A 1 102 ? -0.264 2.342 -9.597 1.00 85.31 102 SER A N 1
ATOM 807 C CA . SER A 1 102 ? 0.983 2.774 -10.237 1.00 85.31 102 SER A CA 1
ATOM 808 C C . SER A 1 102 ? 2.116 1.765 -10.029 1.00 85.31 102 SER A C 1
ATOM 810 O O . SER A 1 102 ? 2.829 1.447 -10.975 1.00 85.31 102 SER A O 1
ATOM 812 N N . GLY A 1 103 ? 2.250 1.207 -8.823 1.00 85.06 103 GLY A N 1
ATOM 813 C CA . GLY A 1 103 ? 3.254 0.193 -8.500 1.00 85.06 103 GLY A CA 1
ATOM 814 C C . GLY A 1 103 ? 3.029 -1.117 -9.254 1.00 85.06 103 GLY A C 1
ATOM 815 O O . GLY A 1 103 ? 3.978 -1.708 -9.763 1.00 85.06 103 GLY A O 1
ATOM 816 N N . VAL A 1 104 ? 1.771 -1.540 -9.405 1.00 86.06 104 VAL A N 1
ATOM 817 C CA . VAL A 1 104 ? 1.409 -2.694 -10.243 1.00 86.06 104 VAL A CA 1
ATOM 818 C C . VAL A 1 104 ? 1.713 -2.406 -11.715 1.00 86.06 104 VAL A C 1
ATOM 820 O O . VAL A 1 104 ? 2.264 -3.264 -12.404 1.00 86.06 104 VAL A O 1
ATOM 823 N N . LYS A 1 105 ? 1.417 -1.193 -12.202 1.00 83.94 105 LYS A N 1
ATOM 824 C CA . LYS A 1 105 ? 1.708 -0.799 -13.587 1.00 83.94 105 LYS A CA 1
ATOM 825 C C . LYS A 1 105 ? 3.213 -0.815 -13.878 1.00 83.94 105 LYS A C 1
ATOM 827 O O . LYS A 1 105 ? 3.607 -1.371 -14.897 1.00 83.94 105 LYS A O 1
ATOM 832 N N . LEU A 1 106 ? 4.041 -0.277 -12.979 1.00 82.69 106 LEU A N 1
ATOM 833 C CA . LEU A 1 106 ? 5.506 -0.359 -13.062 1.00 82.69 106 LEU A CA 1
ATOM 834 C C . LEU A 1 106 ? 5.963 -1.818 -13.199 1.00 82.69 106 LEU A C 1
ATOM 836 O O . LE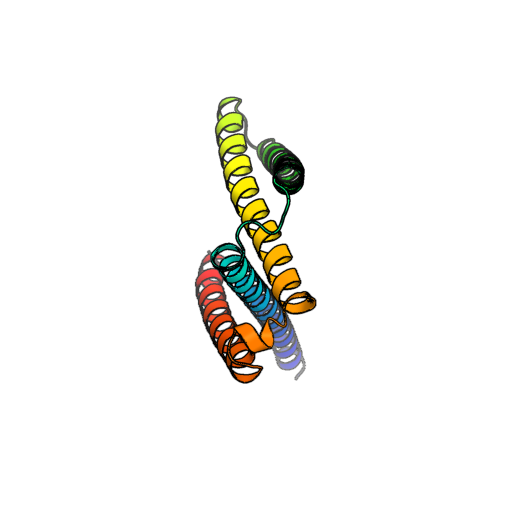U A 1 106 ? 6.766 -2.150 -14.066 1.00 82.69 106 LEU A O 1
ATOM 840 N N . MET A 1 107 ? 5.430 -2.696 -12.351 1.00 81.69 107 MET A N 1
ATOM 841 C CA . MET A 1 107 ? 5.880 -4.080 -12.282 1.00 81.69 107 MET A CA 1
ATOM 842 C C . MET A 1 107 ? 5.498 -4.910 -13.514 1.00 81.69 107 MET A C 1
ATOM 844 O O . MET A 1 107 ? 6.259 -5.791 -13.894 1.00 81.69 107 MET A O 1
ATOM 848 N N . ILE A 1 108 ? 4.348 -4.625 -14.136 1.00 81.12 108 ILE A N 1
ATOM 849 C CA . ILE A 1 108 ? 3.841 -5.374 -15.298 1.00 81.12 108 ILE A CA 1
ATOM 850 C C . ILE A 1 108 ? 4.315 -4.782 -16.632 1.00 81.12 108 ILE A C 1
ATOM 852 O O . ILE A 1 108 ? 4.622 -5.536 -17.548 1.00 81.12 108 ILE A O 1
ATOM 856 N N . TYR A 1 109 ? 4.336 -3.452 -16.772 1.00 77.31 109 TYR A N 1
ATOM 857 C CA . TYR A 1 109 ? 4.520 -2.797 -18.076 1.00 77.31 109 TYR A CA 1
ATOM 858 C C . TYR A 1 109 ? 5.928 -2.247 -18.320 1.00 77.31 109 TYR A C 1
ATOM 860 O O . TYR A 1 109 ? 6.271 -2.007 -19.472 1.00 77.31 109 TYR A O 1
ATOM 868 N N . TYR A 1 110 ? 6.720 -2.018 -17.271 1.00 72.88 110 TYR A N 1
ATOM 869 C CA . TYR A 1 110 ? 8.004 -1.306 -17.364 1.00 72.88 110 TYR A CA 1
ATOM 870 C C . TYR A 1 110 ? 9.188 -2.149 -16.888 1.00 72.88 110 TYR A C 1
ATOM 872 O O . TYR A 1 110 ? 10.187 -1.591 -16.442 1.00 72.88 110 TYR A O 1
ATOM 880 N N . ASP A 1 111 ? 9.048 -3.480 -16.910 1.00 74.06 111 ASP A N 1
ATOM 881 C CA . ASP A 1 111 ? 10.033 -4.412 -16.350 1.00 74.06 111 ASP A CA 1
ATOM 882 C C . ASP A 1 111 ? 10.549 -3.923 -14.990 1.00 74.06 111 ASP A C 1
ATOM 884 O O . ASP A 1 111 ? 11.746 -3.760 -14.752 1.00 74.06 111 ASP A O 1
ATOM 888 N N . GLY A 1 112 ? 9.620 -3.645 -14.065 1.00 67.12 112 GLY A N 1
ATOM 889 C CA . GLY A 1 112 ? 9.955 -3.066 -12.761 1.00 67.12 112 GLY A CA 1
ATOM 890 C C . GLY A 1 112 ? 11.041 -3.849 -12.014 1.00 67.12 112 GLY A C 1
ATOM 891 O O . GLY A 1 112 ? 11.817 -3.263 -11.264 1.00 67.12 112 GLY A O 1
ATOM 892 N N . PHE A 1 113 ? 11.167 -5.154 -12.272 1.00 69.25 113 PHE A N 1
ATOM 893 C CA . PHE A 1 113 ? 12.273 -5.962 -11.764 1.00 69.25 113 PHE A CA 1
ATOM 894 C C . PHE A 1 113 ? 13.647 -5.460 -12.212 1.00 69.25 113 PHE A C 1
ATOM 896 O O . PHE A 1 113 ? 14.550 -5.405 -11.383 1.00 69.25 113 PHE A O 1
ATOM 903 N N . GLU A 1 114 ? 13.822 -5.066 -13.468 1.00 71.75 114 GLU A N 1
ATOM 904 C CA . GLU A 1 114 ? 15.089 -4.535 -13.972 1.00 71.75 114 GLU A CA 1
ATOM 905 C C . GLU A 1 114 ? 15.367 -3.141 -13.393 1.00 71.75 114 GLU A C 1
ATOM 907 O O . GLU A 1 114 ? 16.465 -2.875 -12.899 1.00 71.75 114 GLU A O 1
ATOM 912 N N . LEU A 1 115 ? 14.336 -2.292 -13.303 1.00 71.12 115 LEU A N 1
ATOM 913 C CA . LEU A 1 115 ? 14.447 -0.929 -12.766 1.00 71.12 115 LEU A CA 1
ATOM 914 C C . LEU A 1 115 ? 14.890 -0.875 -11.289 1.00 71.12 115 LEU A C 1
ATOM 916 O O . LEU A 1 115 ? 15.478 0.114 -10.844 1.00 71.12 115 LEU A O 1
ATOM 920 N N . ILE A 1 116 ? 14.582 -1.921 -10.522 1.00 71.12 116 ILE A N 1
ATOM 921 C CA . ILE A 1 116 ? 14.883 -2.055 -9.087 1.00 71.12 116 ILE A CA 1
ATOM 922 C C . ILE A 1 116 ? 16.220 -2.774 -8.826 1.00 71.12 116 ILE A C 1
ATOM 924 O O . ILE A 1 116 ? 16.671 -2.851 -7.682 1.00 71.12 116 ILE A O 1
ATOM 928 N N . GLY A 1 117 ? 16.913 -3.237 -9.869 1.00 73.62 117 GLY A N 1
ATOM 929 C CA . GLY A 1 117 ? 18.186 -3.954 -9.737 1.00 73.62 117 GLY A CA 1
ATOM 930 C C . GLY A 1 117 ? 18.025 -5.474 -9.640 1.00 73.62 117 GLY A C 1
ATOM 931 O O . GLY A 1 117 ? 18.854 -6.158 -9.041 1.00 73.62 117 GLY A O 1
ATOM 932 N N . GLY A 1 118 ? 16.952 -6.008 -10.219 1.00 81.69 118 GLY A N 1
ATOM 933 C CA . GLY A 1 118 ? 16.692 -7.433 -10.386 1.00 81.69 118 GLY A CA 1
ATOM 934 C C . GLY A 1 118 ? 15.854 -8.071 -9.278 1.00 81.69 118 GLY A C 1
ATOM 935 O O . GLY A 1 118 ? 15.416 -7.448 -8.307 1.00 81.69 118 GLY A O 1
ATOM 936 N N . PHE A 1 119 ? 15.654 -9.383 -9.419 1.00 79.88 119 PHE A N 1
ATOM 937 C CA . PHE A 1 119 ? 14.861 -10.197 -8.494 1.00 79.88 119 PHE A CA 1
ATOM 938 C C . PHE A 1 119 ? 15.404 -10.165 -7.054 1.00 79.88 119 PHE A C 1
ATOM 940 O O . PHE A 1 119 ? 14.634 -10.178 -6.094 1.00 79.88 119 PHE A O 1
ATOM 947 N N . GLY A 1 120 ? 16.728 -10.050 -6.891 1.00 83.50 120 GLY A N 1
ATOM 948 C CA . GLY A 1 120 ? 17.376 -9.955 -5.580 1.00 83.50 120 GLY A CA 1
ATOM 949 C C . GLY A 1 120 ? 16.952 -8.714 -4.789 1.00 83.50 120 GLY A C 1
ATOM 950 O O . GLY A 1 120 ? 16.593 -8.826 -3.615 1.00 83.50 120 GLY A O 1
ATOM 951 N N . SER A 1 121 ? 16.911 -7.545 -5.435 1.00 84.69 121 SER A N 1
ATOM 952 C CA . SER A 1 121 ? 16.451 -6.304 -4.801 1.00 84.69 121 SER A CA 1
ATOM 953 C C . SER A 1 121 ? 14.974 -6.363 -4.418 1.00 84.69 121 SER A C 1
ATOM 955 O O . SER A 1 121 ? 14.604 -5.883 -3.347 1.00 84.69 121 SER A O 1
ATOM 957 N N . PHE A 1 122 ? 14.135 -7.006 -5.237 1.00 83.88 122 PHE A N 1
ATOM 958 C CA . PHE A 1 122 ? 12.721 -7.207 -4.914 1.00 83.88 122 PHE A CA 1
ATOM 959 C C . PHE A 1 122 ? 12.539 -8.054 -3.646 1.00 83.88 122 PHE A C 1
ATOM 961 O O . PHE A 1 122 ? 11.797 -7.664 -2.743 1.00 83.88 122 PHE A O 1
ATOM 968 N N . ILE A 1 123 ? 13.254 -9.179 -3.540 1.00 87.19 123 ILE A N 1
ATOM 969 C CA . ILE A 1 123 ? 13.205 -10.044 -2.350 1.00 87.19 123 ILE A CA 1
ATOM 970 C C . ILE A 1 123 ? 13.718 -9.300 -1.114 1.00 87.19 123 ILE A C 1
ATOM 972 O O . ILE A 1 123 ? 13.116 -9.403 -0.046 1.00 87.19 123 ILE A O 1
ATOM 976 N N . SER A 1 124 ? 14.798 -8.529 -1.256 1.00 88.31 124 SER A N 1
ATOM 977 C CA . SER A 1 124 ? 15.355 -7.725 -0.164 1.00 88.31 124 SER A CA 1
ATOM 978 C C . SER A 1 124 ? 14.351 -6.679 0.335 1.00 88.31 124 SER A C 1
ATOM 980 O O . SER A 1 124 ? 14.065 -6.603 1.532 1.00 88.31 124 SER A O 1
ATOM 982 N N . ALA A 1 125 ? 13.722 -5.937 -0.581 1.00 87.06 125 ALA A N 1
ATOM 983 C CA . ALA A 1 125 ? 12.684 -4.964 -0.247 1.00 87.06 125 ALA A CA 1
ATOM 984 C C . ALA A 1 125 ? 11.465 -5.622 0.423 1.00 87.06 125 ALA A C 1
ATOM 986 O O . ALA A 1 125 ? 10.921 -5.086 1.393 1.00 87.06 125 ALA A O 1
ATOM 987 N N . LEU A 1 126 ? 11.067 -6.809 -0.045 1.00 87.75 126 LEU A N 1
ATOM 988 C CA . LEU A 1 126 ? 9.985 -7.592 0.548 1.00 87.75 126 LEU A CA 1
ATOM 989 C C . LEU A 1 126 ? 10.334 -8.065 1.966 1.00 87.75 126 LEU A C 1
ATOM 991 O O . LEU A 1 126 ? 9.496 -7.961 2.863 1.00 87.75 126 LEU A O 1
ATOM 995 N N . ALA A 1 127 ? 11.568 -8.518 2.197 1.00 89.12 127 ALA A N 1
ATOM 996 C CA . ALA A 1 127 ? 12.044 -8.909 3.521 1.00 89.12 127 ALA A CA 1
ATOM 997 C C . ALA A 1 127 ? 12.016 -7.725 4.500 1.00 89.12 127 ALA A C 1
ATOM 999 O O . ALA A 1 127 ? 11.494 -7.856 5.609 1.00 89.12 127 ALA A O 1
ATOM 1000 N N . ILE A 1 128 ? 12.487 -6.548 4.074 1.00 89.62 128 ILE A N 1
ATOM 1001 C CA . ILE A 1 128 ? 12.441 -5.325 4.888 1.00 89.62 128 ILE A CA 1
ATOM 1002 C C . ILE A 1 128 ? 10.986 -4.943 5.199 1.00 89.62 128 ILE A C 1
ATOM 1004 O O . ILE A 1 128 ? 10.652 -4.725 6.364 1.00 89.62 128 ILE A O 1
ATOM 1008 N N . CYS A 1 129 ? 10.093 -4.938 4.203 1.00 89.69 129 CYS A N 1
ATOM 1009 C CA . CYS A 1 129 ? 8.666 -4.665 4.420 1.00 89.69 129 CYS A CA 1
ATOM 1010 C C . CYS A 1 129 ? 8.018 -5.663 5.389 1.00 89.69 129 CYS A C 1
ATOM 1012 O O . CYS A 1 129 ? 7.167 -5.276 6.194 1.00 89.69 129 CYS A O 1
ATOM 1014 N N . MET A 1 130 ? 8.421 -6.935 5.348 1.00 89.19 130 MET A N 1
ATOM 1015 C CA . MET A 1 130 ? 7.919 -7.965 6.257 1.00 89.19 130 MET A CA 1
ATOM 1016 C C . M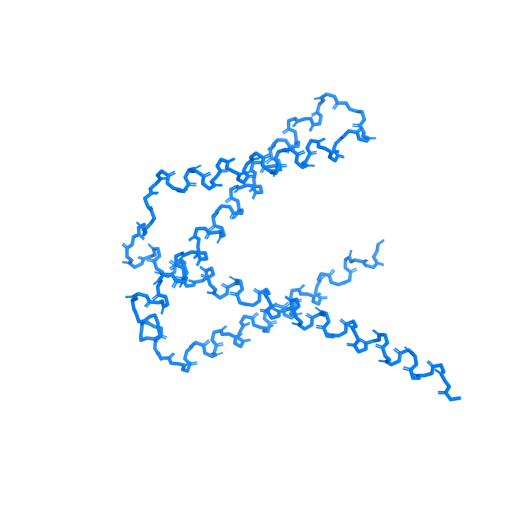ET A 1 130 ? 8.392 -7.734 7.697 1.00 89.19 130 MET A C 1
ATOM 1018 O O . MET A 1 130 ? 7.580 -7.826 8.619 1.00 89.19 130 MET A O 1
ATOM 1022 N N . ILE A 1 131 ? 9.664 -7.370 7.895 1.00 89.38 131 ILE A N 1
ATOM 1023 C CA . ILE A 1 131 ? 10.211 -7.018 9.215 1.00 89.38 131 ILE A CA 1
ATOM 1024 C C . ILE A 1 131 ? 9.476 -5.797 9.778 1.00 89.38 131 ILE A C 1
ATOM 1026 O O . ILE A 1 131 ? 8.971 -5.841 10.900 1.00 89.38 131 ILE A O 1
ATOM 1030 N N . VAL A 1 132 ? 9.341 -4.735 8.980 1.00 89.06 132 VAL A N 1
ATOM 1031 C CA . VAL A 1 132 ? 8.641 -3.505 9.382 1.00 89.06 132 VAL A CA 1
ATOM 1032 C C . VAL A 1 132 ? 7.174 -3.790 9.721 1.00 89.06 132 VAL A C 1
ATOM 1034 O O . VAL A 1 132 ? 6.685 -3.333 10.754 1.00 89.06 132 VAL A O 1
ATOM 1037 N N . SER A 1 133 ? 6.483 -4.606 8.917 1.00 86.69 133 SER A N 1
ATOM 1038 C CA . SER A 1 133 ? 5.093 -5.016 9.177 1.00 86.69 133 SER A CA 1
ATOM 1039 C C . SER A 1 133 ? 4.955 -5.801 10.478 1.00 86.69 133 SER A C 1
ATOM 1041 O O . SER A 1 133 ? 4.013 -5.584 11.241 1.00 86.69 133 SER A O 1
ATOM 1043 N N . MET A 1 134 ? 5.910 -6.685 10.769 1.00 85.75 134 MET A N 1
ATOM 1044 C CA . MET A 1 134 ? 5.906 -7.471 11.998 1.00 85.75 134 MET A CA 1
ATOM 1045 C C . MET A 1 134 ? 6.127 -6.591 13.235 1.00 85.75 134 MET A C 1
ATOM 1047 O O . MET A 1 134 ? 5.458 -6.795 14.251 1.00 85.75 134 MET A O 1
ATOM 1051 N N . ILE A 1 135 ? 7.002 -5.583 13.143 1.00 86.12 135 ILE A N 1
ATOM 1052 C CA . ILE A 1 135 ? 7.219 -4.595 14.210 1.00 86.12 135 ILE A CA 1
ATOM 1053 C C . ILE A 1 135 ? 5.954 -3.756 14.416 1.00 86.12 135 ILE A C 1
ATOM 1055 O O . ILE A 1 135 ? 5.477 -3.643 15.543 1.00 86.12 135 ILE A O 1
ATOM 1059 N N . LEU A 1 136 ? 5.358 -3.237 13.337 1.00 83.62 136 LEU A N 1
ATOM 1060 C CA . LEU A 1 136 ? 4.112 -2.462 13.387 1.00 83.62 136 LEU A CA 1
ATOM 1061 C C . LEU A 1 136 ? 2.981 -3.245 14.055 1.00 83.62 136 LEU A C 1
ATOM 1063 O O . LEU A 1 136 ? 2.331 -2.732 14.961 1.00 83.62 136 LEU A O 1
ATOM 1067 N N . LEU A 1 137 ? 2.771 -4.502 13.661 1.00 81.81 137 LEU A N 1
ATOM 1068 C CA . LEU A 1 137 ? 1.757 -5.358 14.279 1.00 81.81 137 LEU A CA 1
ATOM 1069 C C . LEU A 1 137 ? 2.074 -5.682 15.740 1.00 81.81 137 LEU A C 1
ATOM 1071 O O . LEU A 1 137 ? 1.153 -5.788 16.550 1.00 81.81 137 LEU A O 1
ATOM 1075 N N . SER A 1 138 ? 3.354 -5.816 16.090 1.00 80.31 138 SER A N 1
ATOM 1076 C CA . SER A 1 138 ? 3.781 -6.023 17.477 1.00 80.31 138 SER A CA 1
ATOM 1077 C C . SER A 1 138 ? 3.548 -4.788 18.345 1.00 80.31 138 SER A C 1
ATOM 1079 O O . SER A 1 138 ? 3.259 -4.951 19.523 1.00 80.31 138 SER A O 1
ATOM 1081 N N . LEU A 1 139 ? 3.613 -3.579 17.778 1.00 80.12 139 LEU A N 1
ATOM 1082 C CA . LEU A 1 139 ? 3.262 -2.325 18.456 1.00 80.12 139 LEU A CA 1
ATOM 1083 C C . LEU A 1 139 ? 1.748 -2.080 18.502 1.00 80.12 139 LEU A C 1
ATOM 1085 O O . LEU A 1 139 ? 1.249 -1.494 19.458 1.00 80.12 139 LEU A O 1
ATOM 1089 N N . LEU A 1 140 ? 0.998 -2.546 17.500 1.00 73.50 140 LEU A N 1
ATOM 1090 C CA . LEU A 1 140 ? -0.463 -2.420 17.473 1.00 73.50 140 LEU A CA 1
ATOM 1091 C C . LEU A 1 140 ? -1.158 -3.407 18.417 1.00 73.50 140 LEU A C 1
ATOM 1093 O O . LEU A 1 140 ? -2.187 -3.082 19.005 1.00 73.50 140 LEU A O 1
ATOM 1097 N N . ARG A 1 141 ? -0.610 -4.617 18.573 1.00 67.44 141 ARG A N 1
ATOM 1098 C CA . ARG A 1 141 ? -1.166 -5.653 19.451 1.00 67.44 141 ARG A CA 1
ATOM 1099 C C . ARG A 1 141 ? -1.349 -5.202 20.918 1.00 67.44 141 ARG A C 1
ATOM 1101 O O . ARG A 1 141 ? -2.455 -5.419 21.414 1.00 67.44 141 ARG A O 1
ATOM 1108 N N . PRO A 1 142 ? -0.384 -4.545 21.598 1.00 54.94 142 PRO A N 1
ATOM 1109 C CA . PRO A 1 142 ? -0.565 -4.071 22.974 1.00 54.94 142 PRO A CA 1
ATOM 1110 C C . PRO A 1 142 ? -1.628 -2.970 23.111 1.00 54.94 142 PRO A C 1
ATOM 1112 O O . PRO A 1 142 ? -2.141 -2.768 24.203 1.00 54.94 142 PRO A O 1
ATOM 1115 N N . LEU A 1 143 ? -2.004 -2.297 22.017 1.00 43.16 143 LEU A N 1
ATOM 1116 C CA . LEU A 1 143 ? -3.069 -1.285 21.992 1.00 43.16 143 LEU A CA 1
ATOM 1117 C C . LEU A 1 143 ? -4.482 -1.877 21.841 1.00 43.16 143 LEU A C 1
ATOM 1119 O O . LEU A 1 143 ? -5.457 -1.161 22.024 1.00 43.16 143 LEU A O 1
ATOM 1123 N N . SER A 1 144 ? -4.602 -3.161 21.481 1.00 45.09 144 SER A N 1
ATOM 1124 C CA . SER A 1 144 ? -5.892 -3.854 21.297 1.00 45.09 144 SER A CA 1
ATOM 1125 C C . SER A 1 144 ? -6.340 -4.691 22.502 1.00 45.09 144 SER A C 1
ATOM 1127 O O . SER A 1 144 ? -7.429 -5.260 22.473 1.00 45.09 144 SER A O 1
ATOM 1129 N N . GLU A 1 145 ? -5.493 -4.794 23.533 1.00 44.16 145 GLU A N 1
ATOM 1130 C CA . GLU A 1 145 ? -5.766 -5.502 24.796 1.00 44.16 145 GLU A CA 1
ATOM 1131 C C . GLU A 1 145 ? -5.899 -4.536 26.003 1.00 44.16 145 GLU A C 1
ATOM 1133 O O . GLU A 1 145 ? -5.913 -4.994 27.145 1.00 44.16 145 GLU A O 1
ATOM 1138 N N . GLN A 1 146 ? -6.036 -3.221 25.759 1.00 34.75 146 GLN A N 1
ATOM 1139 C CA . GLN A 1 146 ? -6.545 -2.223 26.721 1.00 34.75 146 GLN A CA 1
ATOM 1140 C C . GLN A 1 146 ? -7.983 -1.832 26.377 1.00 34.75 146 GLN A C 1
ATOM 1142 O O . GLN A 1 146 ? -8.741 -1.547 27.330 1.00 34.75 146 GLN A O 1
#

Sequence (146 aa):
MSIKAKIKGSECKRYQKTLILSTALAFLMLYIAFGLIFFSKEGNPIPGPYILLIFAINFIIFVVFYESRGKEKSKEKDNFKSLIKGLFLAICATFTLVAIISGVKLMIYYDGFELIGGFGSFISALAICMIVSMILLSLLRPLSEQ

Foldseek 3Di:
DPPVVVVVVVVVVVVVVLLVQLLVQLVLVLLLVLLVVLCVPVNQPDPPVVLVVQLVVQLVVQLVVLVVVCVVDDDPVCSVVSSVVSNVVSVVVSSSVSSNVSSVCCVPPVVVQVVQPHPVSSVVSSVVSSVVSSVVVVVVVVVVVD